Protein AF-A0A2T5BL03-F1 (afdb_monomer)

Foldseek 3Di:
DPPPDDDDDDDDDDDDDPAPDWDADPNDIDRDDDDDPDPVCVNDPVPDDDDDDDPDPDCVVVVVVVCVVVVHDDD

Mean predicted aligned error: 8.83 Å

Radius of gyration: 20.27 Å; Cα contacts (8 Å, |Δi|>4): 35; chains: 1; bounding box: 45×24×51 Å

Structure (mmCIF, N/CA/C/O backbone):
data_AF-A0A2T5BL03-F1
#
_entry.id   AF-A0A2T5BL03-F1
#
loop_
_atom_site.group_PDB
_atom_site.id
_atom_site.type_symbol
_atom_site.label_atom_id
_atom_site.label_alt_id
_atom_site.label_comp_id
_atom_site.label_asym_id
_atom_site.label_entity_id
_atom_site.label_seq_id
_atom_site.pdbx_PDB_ins_code
_atom_site.Cartn_x
_atom_site.Cartn_y
_atom_site.Cartn_z
_atom_site.occupancy
_atom_site.B_iso_or_equiv
_atom_site.auth_seq_id
_atom_site.auth_comp_id
_atom_site.auth_asym_id
_atom_site.auth_atom_id
_atom_site.pdbx_PDB_model_num
ATOM 1 N N . CYS A 1 1 ? 6.273 -10.783 21.265 1.00 77.75 1 CYS A N 1
ATOM 2 C CA . CYS A 1 1 ? 6.116 -9.355 21.611 1.00 77.75 1 CYS A CA 1
ATOM 3 C C . CYS A 1 1 ? 6.464 -9.168 23.092 1.00 77.75 1 CYS A C 1
ATOM 5 O O . CYS A 1 1 ? 6.310 -10.145 23.822 1.00 77.75 1 CYS A O 1
ATOM 7 N N . PRO A 1 2 ? 6.973 -8.004 23.544 1.00 83.62 2 PRO A N 1
ATOM 8 C CA . PRO A 1 2 ? 7.169 -7.733 24.973 1.00 83.62 2 PRO A CA 1
ATOM 9 C C . PRO A 1 2 ? 5.870 -7.920 25.768 1.00 83.62 2 PRO A C 1
ATOM 11 O O . PRO A 1 2 ? 4.782 -7.916 25.190 1.00 83.62 2 PRO A O 1
ATOM 14 N N . ASN A 1 3 ? 5.968 -8.056 27.091 1.00 89.31 3 ASN A N 1
ATOM 15 C CA . ASN A 1 3 ? 4.784 -8.165 27.947 1.00 89.31 3 ASN A CA 1
ATOM 16 C C . ASN A 1 3 ? 3.821 -6.990 27.704 1.00 89.31 3 ASN A C 1
ATOM 18 O O . ASN A 1 3 ? 4.245 -5.836 27.682 1.00 89.31 3 ASN A O 1
ATOM 22 N N . GLY A 1 4 ? 2.533 -7.299 27.522 1.00 85.88 4 GLY A N 1
ATOM 23 C CA . GLY A 1 4 ? 1.489 -6.315 27.212 1.00 85.88 4 GLY A CA 1
ATOM 24 C C . GLY A 1 4 ? 1.250 -6.055 25.719 1.00 85.88 4 GLY A C 1
ATOM 25 O O . GLY A 1 4 ? 0.367 -5.270 25.393 1.00 85.88 4 GLY A O 1
ATOM 26 N N . PHE A 1 5 ? 1.984 -6.716 24.819 1.00 85.44 5 PHE A N 1
ATOM 27 C CA . PHE A 1 5 ? 1.769 -6.624 23.373 1.00 85.44 5 PHE A CA 1
ATOM 28 C C . PHE A 1 5 ? 1.217 -7.931 22.797 1.00 85.44 5 PHE A C 1
ATOM 30 O O . PHE A 1 5 ? 1.698 -9.017 23.123 1.00 85.44 5 PHE A O 1
ATOM 37 N N . GLU A 1 6 ? 0.264 -7.812 21.876 1.00 84.56 6 GLU A N 1
ATOM 38 C CA . GLU A 1 6 ? -0.314 -8.921 21.115 1.00 84.56 6 GLU A CA 1
ATOM 39 C C . GLU A 1 6 ? 0.295 -8.979 19.708 1.00 84.56 6 GLU A C 1
ATOM 41 O O . GLU A 1 6 ? 0.657 -7.954 19.127 1.00 84.56 6 GLU A O 1
ATOM 46 N N . ALA A 1 7 ? 0.474 -10.184 19.168 1.00 84.81 7 ALA A N 1
ATOM 47 C CA . ALA A 1 7 ? 0.936 -10.346 17.796 1.00 84.81 7 ALA A CA 1
ATOM 48 C C . ALA A 1 7 ? -0.235 -10.096 16.839 1.00 84.81 7 ALA A C 1
ATOM 50 O O . ALA A 1 7 ? -1.190 -10.867 16.814 1.00 84.81 7 ALA A O 1
ATOM 51 N N . ILE A 1 8 ? -0.151 -9.032 16.041 1.00 80.50 8 ILE A N 1
ATOM 52 C CA . ILE A 1 8 ? -1.110 -8.785 14.962 1.00 80.50 8 ILE A CA 1
ATOM 53 C C . ILE A 1 8 ? -0.688 -9.628 13.751 1.00 80.50 8 ILE A C 1
ATOM 55 O O . ILE A 1 8 ? 0.495 -9.605 13.394 1.00 80.50 8 ILE A O 1
ATOM 59 N N . PRO A 1 9 ? -1.608 -10.373 13.110 1.00 80.94 9 PRO A N 1
ATOM 60 C CA . PRO A 1 9 ? -1.314 -11.062 11.862 1.00 80.94 9 PRO A CA 1
ATOM 61 C C . PRO A 1 9 ? -0.752 -10.089 10.825 1.00 80.94 9 PRO A C 1
ATOM 63 O O . PRO A 1 9 ? -1.341 -9.044 10.550 1.00 80.94 9 PRO A O 1
ATOM 66 N N . GLN A 1 10 ? 0.391 -10.437 10.243 1.00 80.75 10 GLN A N 1
ATOM 67 C CA . GLN A 1 10 ? 0.962 -9.661 9.153 1.00 80.75 10 GLN A CA 1
ATOM 68 C C . GLN A 1 10 ? 0.125 -9.872 7.888 1.00 80.75 10 GLN A C 1
ATOM 70 O O . GLN A 1 10 ? -0.058 -11.005 7.442 1.00 80.75 10 GLN A O 1
ATOM 75 N N . LEU A 1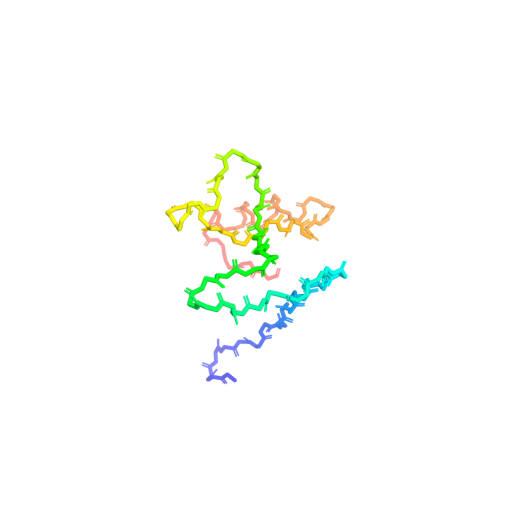 11 ? -0.334 -8.777 7.283 1.00 76.88 11 LEU A N 1
ATOM 76 C CA . LEU A 1 11 ? -0.803 -8.783 5.903 1.00 76.88 11 LEU A CA 1
ATOM 77 C C . LEU A 1 11 ? 0.415 -8.621 4.987 1.00 76.88 11 LEU A C 1
ATOM 79 O O . LEU A 1 11 ? 1.141 -7.636 5.095 1.00 76.88 11 LEU A O 1
ATOM 83 N N . THR A 1 12 ? 0.639 -9.588 4.099 1.00 81.50 12 THR A N 1
ATOM 84 C CA . THR A 1 12 ? 1.643 -9.482 3.033 1.00 81.50 12 THR A CA 1
ATOM 85 C C . THR A 1 12 ? 0.919 -9.373 1.703 1.00 81.50 12 THR A C 1
ATOM 87 O O . THR A 1 12 ? 0.230 -10.306 1.295 1.00 81.50 12 THR A O 1
ATOM 90 N N . GLU A 1 13 ? 1.104 -8.249 1.023 1.00 75.38 13 GLU A N 1
ATOM 91 C CA . GLU A 1 13 ? 0.635 -8.037 -0.341 1.00 75.38 13 GLU A CA 1
ATOM 92 C C . GLU A 1 13 ? 1.783 -8.299 -1.324 1.00 75.38 13 GLU A C 1
ATOM 94 O O . GLU A 1 13 ? 2.907 -7.837 -1.119 1.00 75.38 13 GLU A O 1
ATOM 99 N N . ARG A 1 14 ? 1.523 -9.075 -2.383 1.00 83.69 14 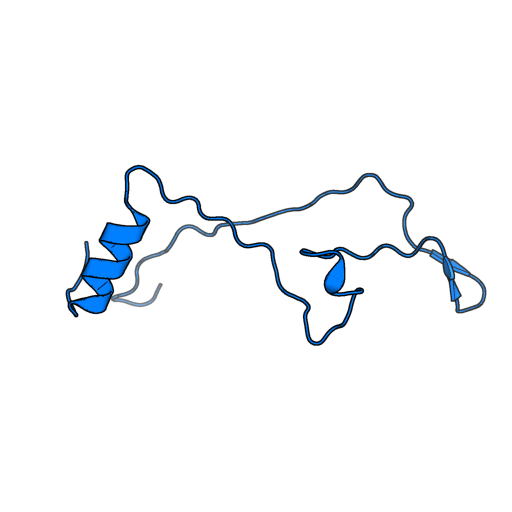ARG A N 1
ATOM 100 C CA . ARG A 1 14 ? 2.492 -9.317 -3.458 1.00 83.69 14 ARG A CA 1
ATOM 101 C C . ARG A 1 14 ? 1.831 -9.105 -4.810 1.00 83.69 14 ARG A C 1
ATOM 103 O O . ARG A 1 14 ? 1.007 -9.917 -5.224 1.00 83.69 14 ARG A O 1
ATOM 110 N N . LEU A 1 15 ? 2.275 -8.068 -5.509 1.00 75.38 15 LEU A N 1
ATOM 111 C CA . LEU A 1 15 ? 1.892 -7.781 -6.886 1.00 75.38 15 LEU A CA 1
ATOM 112 C C . LEU A 1 15 ? 2.886 -8.466 -7.834 1.00 75.38 15 LEU A C 1
ATOM 114 O O . LEU A 1 15 ? 4.099 -8.347 -7.659 1.00 75.38 15 LEU A O 1
ATOM 118 N N . VAL A 1 16 ? 2.380 -9.227 -8.806 1.00 84.06 16 VAL A N 1
ATOM 119 C CA . VAL A 1 16 ? 3.191 -9.935 -9.810 1.00 84.06 16 VAL A CA 1
ATOM 120 C C . VAL A 1 16 ? 2.677 -9.551 -11.188 1.00 84.06 16 VAL A C 1
ATOM 122 O O . VAL A 1 16 ? 1.492 -9.715 -11.469 1.00 84.06 16 VAL A O 1
ATOM 125 N N . TYR A 1 17 ? 3.575 -9.061 -12.038 1.00 80.00 17 TYR A N 1
ATOM 126 C CA . TYR A 1 17 ? 3.260 -8.593 -13.383 1.00 80.00 17 TYR A CA 1
ATOM 127 C C . TYR A 1 17 ? 4.025 -9.426 -14.412 1.00 80.00 17 TYR A C 1
ATOM 129 O O . TYR A 1 17 ? 5.226 -9.644 -14.256 1.00 80.00 17 TYR A O 1
ATOM 137 N N . ASP A 1 18 ? 3.333 -9.873 -15.460 1.00 90.19 18 ASP A N 1
ATOM 138 C CA . ASP A 1 18 ? 3.948 -10.516 -16.624 1.00 90.19 18 ASP A CA 1
ATOM 139 C C . ASP A 1 18 ? 4.283 -9.444 -17.668 1.00 90.19 18 ASP A C 1
ATOM 141 O O . ASP A 1 18 ? 3.466 -9.089 -18.519 1.00 90.19 18 ASP A O 1
ATOM 145 N N . ILE A 1 19 ? 5.460 -8.838 -17.518 1.00 88.25 19 ILE A N 1
ATOM 146 C CA . ILE A 1 19 ? 5.949 -7.741 -18.359 1.00 88.25 19 ILE A CA 1
ATOM 147 C C . ILE A 1 19 ? 7.416 -7.974 -18.735 1.00 88.25 19 ILE A C 1
ATOM 149 O O . ILE A 1 19 ? 8.143 -8.633 -17.986 1.00 88.25 19 ILE A O 1
ATOM 153 N N . PRO A 1 20 ? 7.895 -7.416 -19.864 1.00 91.94 20 PRO A N 1
ATOM 154 C CA . PRO A 1 20 ? 9.309 -7.475 -20.204 1.00 91.94 20 PRO A CA 1
ATOM 155 C C . PRO A 1 20 ? 10.174 -6.886 -19.084 1.00 91.94 20 PRO A C 1
ATOM 157 O O . PRO A 1 20 ? 9.956 -5.755 -18.652 1.00 91.94 20 PRO A O 1
ATOM 160 N N . THR A 1 21 ? 11.174 -7.642 -18.631 1.00 90.62 21 THR A N 1
ATOM 161 C CA . THR A 1 21 ? 12.111 -7.187 -17.598 1.00 90.62 21 THR A CA 1
ATOM 162 C C . THR A 1 21 ? 12.864 -5.937 -18.068 1.00 90.62 21 THR A C 1
ATOM 164 O O . THR A 1 21 ? 13.447 -5.972 -19.158 1.00 90.62 21 THR A O 1
ATOM 167 N N . PRO A 1 22 ? 12.922 -4.857 -17.263 1.00 92.38 22 PRO A N 1
ATOM 168 C CA . PRO A 1 22 ? 13.753 -3.705 -17.579 1.00 92.38 22 PRO A CA 1
ATOM 169 C C . PRO A 1 22 ? 15.228 -4.090 -17.676 1.00 92.38 22 PRO A C 1
ATOM 171 O O . PRO A 1 22 ? 15.764 -4.760 -16.792 1.00 92.38 22 PRO A O 1
ATOM 174 N N . THR A 1 23 ? 15.901 -3.637 -18.729 1.00 95.56 23 THR A N 1
ATOM 175 C CA . THR A 1 23 ? 17.343 -3.842 -18.929 1.00 95.56 23 THR A CA 1
ATOM 176 C C . THR A 1 23 ? 18.072 -2.505 -19.003 1.00 95.56 23 THR A C 1
ATOM 178 O O . THR A 1 23 ? 17.459 -1.462 -19.231 1.00 95.56 23 THR A O 1
ATOM 181 N N . ILE A 1 24 ? 19.392 -2.517 -18.795 1.00 96.12 24 ILE A N 1
ATOM 182 C CA . ILE A 1 24 ? 20.250 -1.355 -19.054 1.00 96.12 24 ILE A CA 1
ATOM 183 C C . ILE A 1 24 ? 21.063 -1.623 -20.317 1.00 96.12 24 ILE A C 1
ATOM 185 O O . ILE A 1 24 ? 21.850 -2.566 -20.368 1.00 96.12 24 ILE A O 1
ATOM 189 N N . GLU A 1 25 ? 20.905 -0.759 -21.315 1.00 96.00 25 GLU A N 1
ATOM 190 C CA . GLU A 1 25 ? 21.645 -0.795 -22.576 1.00 96.00 25 GLU A CA 1
ATOM 191 C C . GLU A 1 25 ? 22.304 0.565 -22.808 1.00 96.00 25 GLU A C 1
ATOM 193 O O . GLU A 1 25 ? 21.631 1.594 -22.805 1.00 96.00 25 GLU A O 1
ATOM 198 N N . ASN A 1 26 ? 23.628 0.592 -23.000 1.00 95.44 26 ASN A N 1
ATOM 199 C CA . ASN A 1 26 ? 24.398 1.827 -23.223 1.00 95.44 26 ASN A CA 1
ATOM 200 C C . ASN A 1 26 ? 24.132 2.929 -22.172 1.00 95.44 26 ASN A C 1
ATOM 202 O O . ASN A 1 26 ? 24.092 4.115 -22.492 1.00 95.44 26 ASN A O 1
ATOM 206 N N . GLY A 1 27 ? 23.918 2.535 -20.912 1.00 95.12 27 GLY A N 1
ATOM 207 C CA . GLY A 1 27 ? 23.623 3.457 -19.810 1.00 95.12 27 GLY A CA 1
ATOM 208 C C . GLY A 1 27 ? 22.182 3.982 -19.768 1.00 95.12 27 GLY A C 1
ATOM 209 O O . GLY A 1 27 ? 21.892 4.856 -18.955 1.00 95.12 27 GLY A O 1
ATOM 210 N N . GLN A 1 28 ? 21.277 3.465 -20.604 1.00 95.19 28 GLN A N 1
ATOM 211 C CA . GLN A 1 28 ? 19.857 3.828 -20.618 1.00 95.19 28 GLN A CA 1
ATOM 212 C C . GLN A 1 28 ? 18.966 2.638 -20.252 1.00 95.19 28 GLN A C 1
ATOM 214 O O . GLN A 1 28 ? 19.239 1.504 -20.642 1.00 95.19 28 GLN A O 1
ATOM 219 N N . VAL A 1 29 ? 17.877 2.906 -19.525 1.00 93.12 29 VAL A N 1
ATOM 220 C CA . VAL A 1 29 ? 16.864 1.892 -19.195 1.00 93.12 29 VAL A CA 1
ATOM 221 C C . VAL A 1 29 ? 16.020 1.582 -20.434 1.00 93.12 29 VAL A C 1
ATOM 223 O O . VAL A 1 29 ? 15.491 2.490 -21.078 1.00 93.12 29 VAL A O 1
ATOM 226 N N . LYS A 1 30 ? 15.871 0.297 -20.754 1.00 95.00 30 LYS A N 1
ATOM 227 C CA . LYS A 1 30 ? 14.964 -0.233 -21.779 1.00 95.00 30 LYS A CA 1
ATOM 228 C C . LYS A 1 30 ? 13.794 -0.949 -21.123 1.00 95.00 30 LYS A C 1
ATOM 230 O O . LYS A 1 30 ? 13.966 -1.573 -20.082 1.00 95.00 30 LYS A O 1
ATOM 235 N N . ASN A 1 31 ? 12.623 -0.864 -21.757 1.00 91.06 31 ASN A N 1
ATOM 236 C CA . ASN A 1 31 ? 11.355 -1.400 -21.249 1.00 91.06 31 ASN A CA 1
ATOM 237 C C . ASN A 1 31 ? 11.062 -0.976 -19.795 1.00 91.06 31 ASN A C 1
ATOM 239 O O . ASN A 1 31 ? 10.823 -1.839 -18.951 1.00 91.06 31 ASN A O 1
ATOM 243 N N . PRO A 1 32 ? 11.125 0.331 -19.465 1.00 88.06 32 PRO A N 1
ATOM 244 C CA . PRO A 1 32 ? 10.766 0.773 -18.127 1.00 88.06 32 PRO A CA 1
ATOM 245 C C . PRO A 1 32 ? 9.292 0.457 -17.862 1.00 88.06 32 PRO A C 1
ATOM 247 O O . PRO A 1 32 ? 8.444 0.618 -18.741 1.00 88.06 32 PRO A O 1
ATOM 250 N N . TYR A 1 33 ? 8.992 0.058 -16.634 1.00 83.06 33 TYR A N 1
ATOM 251 C CA . TYR A 1 33 ? 7.634 0.019 -16.117 1.00 83.06 33 TYR A CA 1
ATOM 252 C C . TYR A 1 33 ? 7.602 0.767 -14.792 1.00 83.06 33 TYR A C 1
ATOM 254 O O . TYR A 1 33 ? 8.606 0.845 -14.082 1.00 83.06 33 TYR A O 1
ATOM 262 N N . ALA A 1 34 ? 6.440 1.306 -14.471 1.00 80.12 34 ALA A N 1
ATOM 263 C CA . ALA A 1 34 ? 6.167 1.917 -13.190 1.00 80.12 34 ALA A CA 1
ATOM 264 C C . ALA A 1 34 ? 4.743 1.542 -12.780 1.00 80.12 34 ALA A C 1
ATOM 266 O O . ALA A 1 34 ? 3.884 1.307 -13.632 1.00 80.12 34 ALA A O 1
ATOM 267 N N . VAL A 1 35 ? 4.528 1.423 -11.474 1.00 75.75 35 VAL A N 1
ATOM 268 C CA . VAL A 1 35 ? 3.224 1.112 -10.889 1.00 75.75 35 VAL A CA 1
ATOM 269 C C . VAL A 1 35 ? 2.666 2.422 -10.356 1.00 75.75 35 VAL A C 1
ATOM 271 O O . VAL A 1 35 ? 3.300 3.041 -9.512 1.00 75.75 35 VAL A O 1
ATOM 274 N N . ASP A 1 36 ? 1.505 2.831 -10.861 1.00 76.06 36 ASP A N 1
ATOM 275 C CA . ASP A 1 36 ? 0.762 3.982 -10.350 1.00 76.06 36 ASP A CA 1
ATOM 276 C C . ASP A 1 36 ? -0.578 3.501 -9.797 1.00 76.06 36 ASP A C 1
ATOM 278 O O . ASP A 1 36 ? -1.339 2.836 -10.502 1.00 76.06 36 ASP A O 1
ATOM 282 N N . SER A 1 37 ? -0.897 3.899 -8.566 1.00 72.12 37 SER A N 1
ATOM 283 C CA . SER A 1 37 ? -2.229 3.689 -7.983 1.00 72.12 37 SER A CA 1
ATOM 284 C C . SER A 1 37 ? -3.305 4.521 -8.703 1.00 72.12 37 SER A C 1
ATOM 286 O O . SER A 1 37 ? -4.455 4.102 -8.790 1.00 72.12 37 SER A O 1
ATOM 288 N N . PHE A 1 38 ? -2.932 5.681 -9.271 1.00 76.75 38 PHE A N 1
ATOM 289 C CA . PHE A 1 38 ? -3.815 6.543 -10.070 1.00 76.75 38 PHE A CA 1
ATOM 290 C C . PHE A 1 38 ? -3.081 7.139 -11.289 1.00 76.75 38 PHE A C 1
ATOM 292 O O . PHE A 1 38 ? -1.968 7.646 -11.116 1.00 76.75 38 PHE A O 1
ATOM 299 N N . PRO A 1 39 ? -3.689 7.163 -12.496 1.00 77.94 39 PRO A N 1
ATOM 300 C CA . PRO A 1 39 ? -3.047 7.676 -13.716 1.00 77.94 39 PRO A CA 1
ATOM 301 C C . PRO A 1 39 ? -2.551 9.127 -13.628 1.00 77.94 39 PRO A C 1
ATOM 303 O O . PRO A 1 39 ? -1.602 9.512 -14.311 1.00 77.94 39 PRO A O 1
ATOM 306 N N . GLU A 1 40 ? -3.180 9.954 -12.795 1.00 80.62 40 GLU A N 1
ATOM 307 C CA . GLU A 1 40 ? -2.855 11.374 -12.641 1.00 80.62 40 GLU A CA 1
ATOM 308 C C . GLU A 1 40 ? -1.536 11.616 -11.884 1.00 80.62 40 GLU A C 1
ATOM 310 O O . GLU A 1 40 ? -1.036 12.7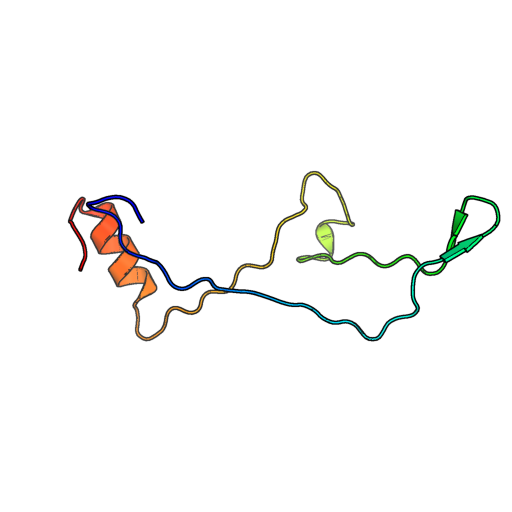46 -11.861 1.00 80.62 40 GLU A O 1
ATOM 315 N N . GLN A 1 41 ? -0.962 10.577 -11.265 1.00 81.75 41 GLN A N 1
ATOM 316 C CA . GLN A 1 41 ? 0.245 10.693 -10.442 1.00 81.75 41 GLN A CA 1
ATOM 317 C C . GLN A 1 41 ? 1.532 10.751 -11.264 1.00 81.75 41 GLN A C 1
ATOM 319 O O . GLN A 1 41 ? 2.520 11.319 -10.791 1.00 81.75 41 GLN A O 1
ATOM 324 N N . LEU A 1 42 ? 1.504 10.284 -12.516 1.00 83.31 42 LEU A N 1
ATOM 325 C CA . LEU A 1 42 ? 2.602 10.408 -13.480 1.00 83.31 42 LEU A CA 1
ATOM 326 C C . LEU A 1 42 ? 3.947 9.908 -12.925 1.00 83.31 42 LEU A C 1
ATOM 328 O O . LEU A 1 42 ? 4.984 10.527 -13.187 1.00 83.31 42 LEU A O 1
ATOM 332 N N . HIS A 1 43 ? 3.932 8.842 -12.120 1.00 79.81 43 HIS A N 1
ATOM 333 C CA . HIS A 1 43 ? 5.129 8.266 -11.496 1.00 79.81 43 HIS A CA 1
ATOM 334 C C . HIS A 1 43 ? 5.959 9.264 -10.659 1.00 79.81 43 HIS A C 1
ATOM 336 O O . HIS A 1 43 ? 7.187 9.150 -10.563 1.00 79.81 43 HIS A O 1
ATOM 342 N N . LYS A 1 44 ? 5.328 10.298 -10.083 1.00 79.56 44 LYS A N 1
ATOM 343 C CA . LYS A 1 44 ? 6.026 11.302 -9.268 1.00 79.56 44 LYS A CA 1
ATOM 344 C C . LYS A 1 44 ? 6.355 10.729 -7.884 1.00 79.56 44 LYS A C 1
ATOM 346 O O . LYS A 1 44 ? 5.432 10.391 -7.150 1.00 79.56 44 LYS A O 1
ATOM 351 N N . PRO A 1 45 ? 7.626 10.767 -7.431 1.00 70.94 45 PRO A N 1
ATOM 352 C CA . PRO A 1 45 ? 7.990 10.274 -6.098 1.00 70.94 45 PRO A CA 1
ATOM 353 C C . PRO A 1 45 ? 7.229 10.953 -4.950 1.00 70.94 45 PRO A C 1
ATOM 355 O O . PRO A 1 45 ? 7.028 10.365 -3.898 1.00 70.94 45 PRO A O 1
ATOM 358 N N . ALA A 1 46 ? 6.805 12.206 -5.144 1.00 78.25 46 ALA A N 1
ATOM 359 C CA . ALA A 1 46 ? 6.074 12.974 -4.138 1.00 78.25 46 ALA A CA 1
ATOM 360 C C . ALA A 1 46 ? 4.631 12.493 -3.916 1.00 78.25 46 ALA A C 1
ATOM 362 O O . ALA A 1 46 ? 4.011 12.885 -2.929 1.00 78.25 46 ALA A O 1
ATOM 363 N N . THR A 1 47 ? 4.084 11.705 -4.839 1.00 73.00 47 THR A N 1
ATOM 364 C CA . THR A 1 47 ? 2.709 11.206 -4.775 1.00 73.00 47 THR A CA 1
ATOM 365 C C . THR A 1 47 ? 2.629 9.687 -4.838 1.00 73.00 47 THR A C 1
ATOM 367 O O . THR A 1 47 ? 1.539 9.129 -4.963 1.00 73.00 47 THR A O 1
ATOM 370 N N . ASP A 1 48 ? 3.774 9.025 -4.705 1.00 70.56 48 ASP A N 1
ATOM 371 C CA . ASP A 1 48 ? 3.861 7.582 -4.587 1.00 70.56 48 ASP A CA 1
ATOM 372 C C . ASP A 1 48 ? 3.234 7.121 -3.259 1.00 70.56 48 ASP A C 1
ATOM 374 O O . ASP A 1 48 ? 3.453 7.716 -2.198 1.00 70.56 48 ASP A O 1
ATOM 378 N N . HIS A 1 49 ? 2.395 6.094 -3.328 1.00 72.75 49 HIS A N 1
ATOM 379 C CA . HIS A 1 49 ? 1.689 5.499 -2.194 1.00 72.75 49 HIS A CA 1
ATOM 380 C C . HIS A 1 49 ? 1.273 4.070 -2.549 1.00 72.75 49 HIS A C 1
ATOM 382 O O . HIS A 1 49 ? 0.960 3.785 -3.703 1.00 72.75 49 HIS A O 1
ATOM 388 N N . ASN A 1 50 ? 1.219 3.179 -1.554 1.00 61.47 50 ASN A N 1
ATOM 389 C CA . ASN A 1 50 ? 0.651 1.846 -1.763 1.00 61.47 50 ASN A CA 1
ATOM 390 C C . ASN A 1 50 ? -0.877 1.915 -1.925 1.00 61.47 50 ASN A C 1
ATOM 392 O O . ASN A 1 50 ? -1.510 2.868 -1.458 1.00 61.47 50 ASN A O 1
ATOM 396 N N . ASP A 1 51 ? -1.451 0.888 -2.551 1.00 67.38 51 ASP A N 1
ATOM 397 C CA . ASP A 1 51 ? -2.897 0.733 -2.704 1.00 67.38 51 ASP A CA 1
ATOM 398 C C . ASP A 1 51 ? -3.620 0.748 -1.338 1.00 67.38 51 ASP A C 1
ATOM 400 O O . ASP A 1 51 ? -3.071 0.364 -0.296 1.00 67.38 51 ASP A O 1
ATOM 404 N N . PHE A 1 52 ? -4.869 1.215 -1.333 1.00 72.19 52 PHE A N 1
ATOM 405 C CA . PHE A 1 52 ? -5.744 1.184 -0.166 1.00 72.19 52 PHE A CA 1
ATOM 406 C C . PHE A 1 52 ? -6.755 0.046 -0.305 1.00 72.19 52 PHE A C 1
ATOM 408 O O . PHE A 1 52 ? -7.716 0.125 -1.068 1.00 72.19 52 PHE A O 1
ATOM 415 N N . ILE A 1 53 ? -6.600 -0.984 0.526 1.00 72.25 53 ILE A N 1
ATOM 416 C CA . ILE A 1 53 ? -7.522 -2.121 0.556 1.00 72.25 53 ILE A CA 1
ATOM 417 C C . ILE A 1 53 ? -8.389 -2.052 1.817 1.00 72.25 53 ILE A C 1
ATOM 419 O O . ILE A 1 53 ? -7.933 -2.317 2.931 1.00 72.25 53 ILE A O 1
ATOM 423 N N . SER A 1 54 ? -9.682 -1.760 1.645 1.00 80.50 54 SER A N 1
ATOM 424 C CA . SER A 1 54 ? -10.668 -1.886 2.725 1.00 80.50 54 SER A CA 1
ATOM 425 C C . SER A 1 54 ? -11.224 -3.309 2.788 1.00 80.50 54 SER A C 1
ATOM 427 O O . SER A 1 54 ? -12.121 -3.677 2.033 1.00 80.50 54 SER A O 1
ATOM 429 N N . ILE A 1 55 ? -10.717 -4.112 3.726 1.00 83.69 55 ILE A N 1
ATOM 430 C CA . ILE A 1 55 ? -11.187 -5.490 3.982 1.00 83.69 55 ILE A CA 1
ATOM 431 C C . ILE A 1 55 ? -12.316 -5.575 5.024 1.00 83.69 55 ILE A C 1
ATOM 433 O O . ILE A 1 55 ? 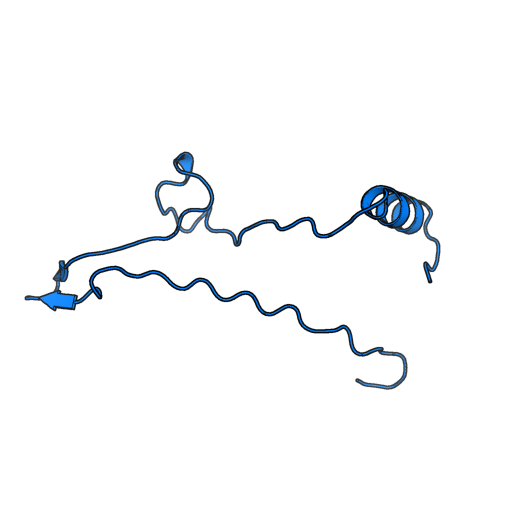-12.714 -6.660 5.449 1.00 83.69 55 ILE A O 1
ATOM 437 N N . THR A 1 56 ? -12.824 -4.434 5.487 1.00 90.44 56 THR A N 1
ATOM 438 C CA . THR A 1 56 ? -13.869 -4.396 6.515 1.00 90.44 56 THR A CA 1
ATOM 439 C C . THR A 1 56 ? -15.238 -4.713 5.914 1.00 90.44 56 THR A C 1
ATOM 441 O O . THR A 1 56 ? -15.663 -4.109 4.934 1.00 90.44 56 THR A O 1
ATOM 444 N N . THR A 1 57 ? -15.960 -5.659 6.512 1.00 93.12 57 THR A N 1
ATOM 445 C CA . THR A 1 57 ? -17.292 -6.084 6.052 1.00 93.12 57 THR A CA 1
ATOM 446 C C . THR A 1 57 ? -18.339 -5.876 7.146 1.00 93.12 57 THR A C 1
ATOM 448 O O . THR A 1 57 ? -18.003 -5.656 8.310 1.00 93.12 57 THR A O 1
ATOM 451 N N . GLY A 1 58 ? -19.627 -5.870 6.782 1.00 94.62 58 GLY A N 1
ATOM 452 C CA . GLY A 1 58 ? -20.727 -5.826 7.759 1.00 94.62 58 GLY A CA 1
ATOM 453 C C . GLY A 1 58 ? -20.748 -4.588 8.669 1.00 94.62 58 GLY A C 1
ATOM 454 O O . GLY A 1 58 ? -21.170 -4.683 9.816 1.00 94.62 58 GLY A O 1
ATOM 455 N N . GLY A 1 59 ? -20.254 -3.438 8.194 1.00 94.62 59 GLY A N 1
ATOM 456 C CA . GLY A 1 59 ? -20.194 -2.202 8.987 1.00 94.62 59 GLY A CA 1
ATOM 457 C C . GLY A 1 59 ? -19.033 -2.137 9.988 1.00 94.62 59 GLY A C 1
ATOM 458 O O . GLY A 1 59 ? -18.997 -1.228 10.818 1.00 94.62 59 GLY A O 1
ATOM 459 N N . LEU A 1 60 ? -18.067 -3.060 9.907 1.00 93.12 60 LEU A N 1
ATOM 460 C CA . LEU A 1 60 ? -16.909 -3.095 10.801 1.00 93.12 60 LEU A CA 1
ATOM 461 C C . LEU A 1 60 ? -16.095 -1.788 10.782 1.00 93.12 60 LEU A C 1
ATOM 463 O O . LEU A 1 60 ? -15.662 -1.352 11.845 1.00 93.12 60 LEU A O 1
ATOM 467 N N . ALA A 1 61 ? -15.951 -1.123 9.627 1.00 93.25 61 ALA A N 1
ATOM 468 C CA . ALA A 1 61 ? -15.269 0.175 9.539 1.00 93.25 61 ALA A CA 1
ATOM 469 C C . ALA A 1 61 ? -15.872 1.216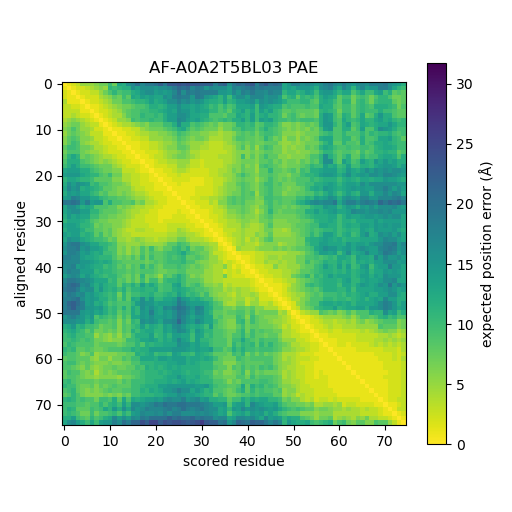 10.493 1.00 93.25 61 ALA A C 1
ATOM 471 O O . ALA A 1 61 ? -15.152 1.852 11.259 1.00 93.25 61 ALA A O 1
ATOM 472 N N . ASN A 1 62 ? -17.204 1.339 10.488 1.00 95.12 62 ASN A N 1
ATOM 473 C 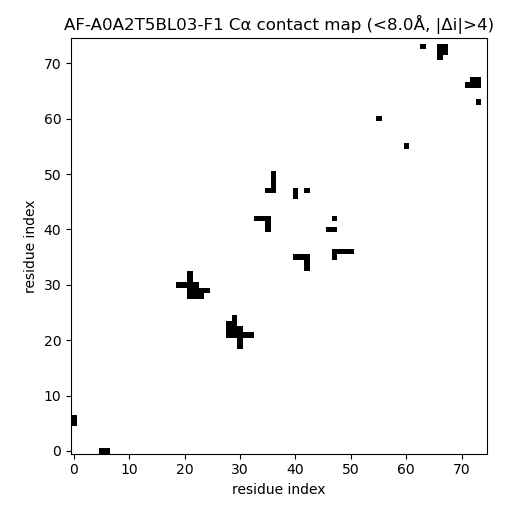CA . ASN A 1 62 ? -17.921 2.290 11.336 1.00 95.12 62 ASN A CA 1
ATOM 474 C C . ASN A 1 62 ? -17.764 1.926 12.812 1.00 95.12 62 ASN A C 1
ATOM 476 O O . ASN A 1 62 ? -17.459 2.787 13.627 1.00 95.12 62 ASN A O 1
ATOM 480 N N . LYS A 1 63 ? -17.869 0.635 13.152 1.00 93.94 63 LYS A N 1
ATOM 481 C CA . LYS A 1 63 ? -17.670 0.165 14.530 1.00 93.94 63 LYS A CA 1
ATOM 482 C C . LYS A 1 63 ? -16.265 0.485 15.054 1.00 93.94 63 LYS A C 1
ATOM 484 O O . LYS A 1 63 ? -16.126 0.877 16.212 1.00 93.94 63 LYS A O 1
ATOM 489 N N . ILE A 1 64 ? -15.237 0.317 14.218 1.00 92.19 64 ILE A N 1
ATOM 490 C CA . ILE A 1 64 ? -13.854 0.682 14.556 1.00 92.19 64 ILE A CA 1
ATOM 491 C C . ILE A 1 64 ? -13.761 2.194 14.791 1.00 92.19 64 ILE A C 1
ATOM 493 O O . ILE A 1 64 ? -13.284 2.612 15.846 1.00 92.19 64 ILE A O 1
ATOM 497 N N . ALA A 1 65 ? -14.263 3.000 13.849 1.00 93.56 65 ALA A N 1
ATOM 498 C CA . ALA A 1 65 ? -14.226 4.457 13.935 1.00 93.56 65 ALA A CA 1
ATOM 499 C C . ALA A 1 65 ? -14.943 4.981 15.189 1.00 93.56 65 ALA A C 1
ATOM 501 O O . ALA A 1 65 ? -14.350 5.732 15.959 1.00 93.56 65 ALA A O 1
ATOM 502 N N . ASP A 1 66 ? -16.171 4.535 15.454 1.00 95.88 66 ASP A N 1
ATOM 503 C CA . ASP A 1 66 ? -16.959 4.940 16.625 1.00 95.88 66 ASP A CA 1
ATOM 504 C C . ASP A 1 66 ? -16.260 4.586 17.939 1.00 95.88 66 ASP A C 1
ATOM 506 O O . ASP A 1 66 ? -16.290 5.342 18.916 1.00 95.88 66 ASP A O 1
ATOM 510 N N . CYS A 1 67 ? -15.619 3.421 17.984 1.00 95.50 67 CYS A N 1
ATOM 511 C CA . CYS A 1 67 ? -14.944 2.966 19.183 1.00 95.50 67 CYS A CA 1
ATOM 512 C C . CYS A 1 67 ? -13.677 3.787 19.480 1.00 95.50 67 CYS A C 1
ATOM 514 O O . CYS A 1 67 ? -13.505 4.242 20.614 1.00 95.50 67 CYS A O 1
ATOM 516 N N . ILE A 1 68 ? -12.859 4.066 18.458 1.00 92.38 68 ILE A N 1
ATOM 517 C CA . ILE A 1 68 ? -11.687 4.948 18.572 1.00 92.38 68 ILE A CA 1
ATOM 518 C C . ILE A 1 68 ? -12.124 6.370 18.945 1.00 92.38 68 ILE A C 1
ATOM 520 O O . ILE A 1 68 ? -11.623 6.940 19.914 1.00 92.38 68 ILE A O 1
ATOM 524 N N . ASN A 1 69 ? -13.107 6.919 18.229 1.00 95.56 69 ASN A N 1
ATOM 525 C CA . ASN A 1 69 ? -13.565 8.299 18.403 1.00 95.56 69 ASN A CA 1
ATOM 526 C C . ASN A 1 69 ? -14.257 8.543 19.754 1.00 95.56 69 ASN A C 1
ATOM 528 O O . ASN A 1 69 ? -14.313 9.679 20.216 1.00 95.56 69 ASN A O 1
ATOM 532 N N . SER A 1 70 ? -14.760 7.492 20.412 1.00 96.19 70 SER A N 1
ATOM 533 C CA . SER A 1 70 ? -15.331 7.5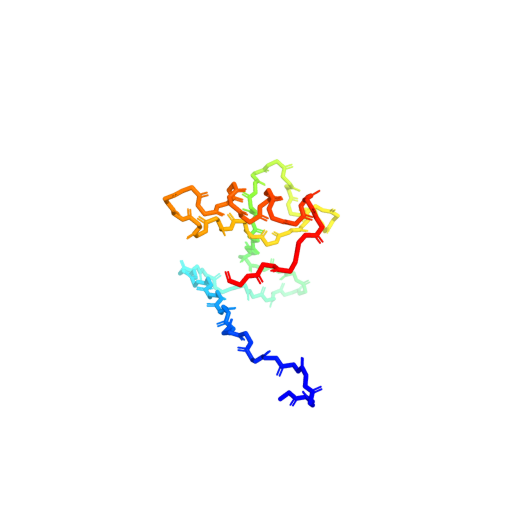73 21.764 1.00 96.19 70 SER A CA 1
ATOM 534 C C . SER A 1 70 ? -14.321 7.319 22.891 1.00 96.19 70 SER A C 1
ATOM 536 O O . SER A 1 70 ? -14.716 7.290 24.057 1.00 96.19 70 SER A O 1
ATOM 538 N N . GLY A 1 71 ? -13.033 7.136 22.573 1.00 92.81 71 GLY A N 1
ATOM 539 C CA . GLY A 1 71 ? -11.967 6.935 23.562 1.00 92.81 71 GLY A CA 1
ATOM 540 C C . GLY A 1 71 ? -12.071 5.615 24.334 1.00 92.81 71 GLY A C 1
ATOM 541 O O . GLY A 1 71 ? -11.554 5.506 25.447 1.00 92.81 71 GLY A O 1
ATOM 542 N N . LYS A 1 72 ? -12.768 4.614 23.785 1.00 90.19 72 LYS A N 1
ATOM 543 C CA . LYS A 1 72 ? -12.960 3.309 24.433 1.00 90.19 72 LYS A CA 1
ATOM 544 C C . LYS A 1 72 ? -11.773 2.385 24.160 1.00 90.19 72 LYS A C 1
ATOM 546 O O . LYS A 1 72 ? -11.166 2.428 23.095 1.00 90.19 72 LYS A O 1
ATOM 551 N N . GLN A 1 73 ? -11.500 1.466 25.087 1.00 83.62 73 GLN A N 1
ATOM 552 C CA . GLN A 1 73 ? -10.703 0.278 24.772 1.00 83.62 73 GLN A CA 1
ATOM 553 C C . GLN A 1 73 ? -11.585 -0.751 24.059 1.00 83.62 73 GLN A C 1
ATOM 555 O O . GLN A 1 73 ? -12.364 -1.467 24.688 1.00 83.62 73 GLN A O 1
ATOM 560 N N . CYS A 1 74 ? -11.468 -0.789 22.737 1.00 82.06 74 CYS A N 1
ATOM 561 C CA . CYS A 1 74 ? -12.165 -1.722 21.858 1.00 82.06 74 CYS A CA 1
ATOM 562 C C . CYS A 1 74 ? -11.583 -3.132 22.012 1.00 82.06 74 CYS A C 1
ATOM 564 O O . CYS A 1 74 ? -10.364 -3.288 22.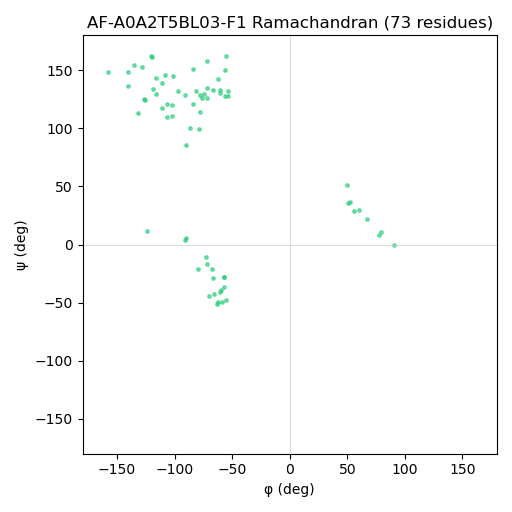032 1.00 82.06 74 CYS A O 1
ATOM 566 N N . ARG A 1 75 ? -12.447 -4.142 22.117 1.00 69.44 75 ARG A N 1
ATOM 567 C CA . ARG A 1 75 ? -12.090 -5.565 22.087 1.00 69.44 75 ARG A CA 1
ATOM 568 C C . ARG A 1 75 ? -12.977 -6.285 21.084 1.00 69.44 75 ARG A C 1
ATOM 570 O O . ARG A 1 75 ? -14.147 -5.852 20.936 1.00 69.44 75 ARG A O 1
#

Solvent-accessible surface area (backbone atoms only — not comparable to full-atom values):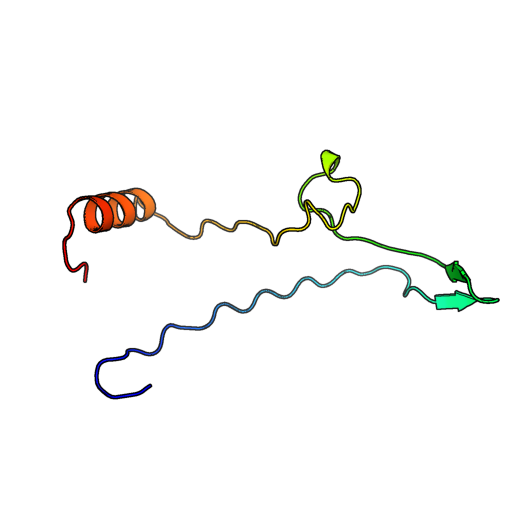 5512 Å² total; per-residue (Å²): 116,65,94,98,53,78,87,73,85,83,85,81,88,82,90,84,78,98,64,77,76,64,45,78,55,98,91,38,80,40,63,78,82,84,88,64,84,48,86,89,49,75,83,36,81,92,66,66,66,81,81,86,82,85,85,64,58,96,62,44,58,58,55,53,50,54,32,58,76,66,74,51,91,78,130

Sequence (75 aa):
CPNGFEAIPQLTERLVYDIPTPTIENGQVKNPYAVDSFPEQLHKPATDHNDFISITTGGLANKIADCINSGKQCR

Secondary structure (DSSP, 8-state):
--TT---PPPP--------PPPEEETTEEES-----SSGGGTT-GGG----------TTHHHHHHHHHHTT----

pLDDT: mean 84.83, std 8.63, range [61.47, 96.19]